Protein AF-S7HRT2-F1 (afdb_monomer_lite)

Sequence (182 aa):
MGMQVGHRIVLTHICGNRRIHAYVSCTTSGSRRLFFSTLDPGALHMSCAWQERKILRDAPAEGMDYYPLKLYKLRWAIETNYYEQKAFWSLNAYRIRRQNGIEHMVNLINLVHSSLKMLPYLDEHFAKYQNTSPQELRSHISWQIQREIFLGTLVSKAQSAKNPTDLVQALCKLVLSTSEAA

Secondary structure (DSSP, 8-state):
-PPEEEEEEE--TBTBS--EEEEEEE-TT--EEEEEE-S-GGG---TTHHHH-HHHHS--GGGGGGHHHHHHHHHHHHHHHHHHHHHHTTGGG----SHHHHHHHHHHHHHHHHHHHHHHHH-GGGGGGTTS-HHHHHHHHHHHHHHHHHHHHHHHHHHH-S-THHHHHHHHHHHHHHHH--

pLDDT: mean 82.04, std 13.17, range [42.09, 96.31]

Foldseek 3Di:
DDKDKDWDWDQDPPVHRAIKIWMWIADPVRDIDIDIDSDDLVPDDPPPVLVPDPCVVPPPPVCSSCNVVVVVVVVVVVVVLVVLLCVQVVVVVDDDDDPVVVVVVSVVSVVLLVCLQCVLVVDVVNVVCNPPRSSVVVVVVVVVVVVCVVVVVLVVCCVPDPDNPVVVVVVVVVVVVVVVVD

Structure (mmCIF, N/CA/C/O backbone):
data_AF-S7HRT2-F1
#
_entry.id   AF-S7HRT2-F1
#
loop_
_atom_site.group_PDB
_atom_site.id
_atom_site.type_symbol
_atom_site.label_atom_id
_atom_site.label_alt_id
_atom_site.label_comp_id
_atom_site.label_asym_id
_atom_site.label_entity_id
_atom_site.label_seq_id
_atom_site.pdbx_PDB_ins_code
_atom_site.Cartn_x
_atom_site.Cartn_y
_atom_site.Cartn_z
_atom_site.occupancy
_atom_site.B_iso_or_equiv
_atom_site.auth_seq_id
_atom_site.auth_comp_id
_atom_site.auth_asym_id
_atom_site.auth_atom_id
_atom_site.pdbx_PDB_model_num
ATOM 1 N N . MET A 1 1 ? 24.696 -4.991 -1.291 1.00 42.09 1 MET A N 1
ATOM 2 C CA . MET A 1 1 ? 24.591 -5.833 -2.505 1.00 42.09 1 MET A CA 1
ATOM 3 C C . MET A 1 1 ? 23.364 -5.397 -3.291 1.00 42.09 1 MET A C 1
ATOM 5 O O . MET A 1 1 ? 22.254 -5.579 -2.810 1.00 42.09 1 MET A O 1
ATOM 9 N N . GLY A 1 2 ? 23.563 -4.709 -4.415 1.00 57.81 2 GLY A N 1
ATOM 10 C CA . GLY A 1 2 ? 22.477 -4.133 -5.214 1.00 57.81 2 GLY A CA 1
ATOM 11 C C . GLY A 1 2 ? 21.883 -5.122 -6.219 1.00 57.81 2 GLY A C 1
ATOM 12 O O . GLY A 1 2 ? 22.544 -6.071 -6.632 1.00 57.81 2 GLY A O 1
ATOM 13 N N . MET A 1 3 ? 20.634 -4.879 -6.615 1.00 67.88 3 MET A N 1
ATOM 14 C CA . MET A 1 3 ? 19.981 -5.536 -7.752 1.00 67.88 3 MET A CA 1
ATOM 15 C C . MET A 1 3 ? 20.784 -5.273 -9.034 1.00 67.88 3 MET A C 1
ATOM 17 O O . MET A 1 3 ? 21.090 -4.119 -9.330 1.00 67.88 3 MET A O 1
ATOM 21 N N . GLN A 1 4 ? 21.100 -6.321 -9.796 1.00 81.50 4 GLN A N 1
ATOM 22 C CA . GLN A 1 4 ? 21.765 -6.180 -11.095 1.00 81.50 4 GLN A CA 1
ATOM 23 C C . GLN A 1 4 ? 20.717 -5.977 -12.185 1.00 81.50 4 GLN A C 1
ATOM 25 O O . GLN A 1 4 ? 19.692 -6.662 -12.192 1.00 81.50 4 GLN A O 1
ATOM 30 N N . VAL A 1 5 ? 20.969 -5.047 -13.104 1.00 84.94 5 VAL A N 1
ATOM 31 C CA . VAL A 1 5 ? 20.077 -4.768 -14.232 1.00 84.94 5 VAL A CA 1
ATOM 32 C C . VAL A 1 5 ? 20.898 -4.685 -15.512 1.00 84.94 5 VAL A C 1
ATOM 34 O O . VAL A 1 5 ? 21.959 -4.072 -15.521 1.00 84.94 5 VAL A O 1
ATOM 37 N N . GLY A 1 6 ? 20.403 -5.309 -16.578 1.00 88.44 6 GLY A N 1
ATOM 38 C CA . GLY A 1 6 ? 20.934 -5.191 -17.931 1.00 88.44 6 GLY A CA 1
ATOM 39 C C . GLY A 1 6 ? 19.870 -4.664 -18.886 1.00 88.44 6 GLY A C 1
ATOM 40 O O . GLY A 1 6 ? 18.676 -4.901 -18.688 1.00 88.44 6 GLY A O 1
ATOM 41 N N . HIS A 1 7 ? 20.305 -3.963 -19.926 1.00 90.25 7 HIS A N 1
ATOM 42 C CA . HIS A 1 7 ? 19.448 -3.389 -20.958 1.00 90.25 7 HIS A CA 1
ATOM 43 C C . HIS A 1 7 ? 19.981 -3.752 -22.345 1.00 90.25 7 HIS A C 1
ATOM 45 O O . HIS A 1 7 ? 21.189 -3.742 -22.575 1.00 90.25 7 HIS A O 1
ATOM 51 N N . ARG A 1 8 ? 19.084 -4.112 -23.267 1.00 91.38 8 ARG A N 1
ATOM 52 C CA . ARG A 1 8 ? 19.416 -4.353 -24.674 1.00 91.38 8 ARG A CA 1
ATOM 53 C C . ARG A 1 8 ? 18.241 -3.999 -25.574 1.00 91.38 8 ARG A C 1
ATOM 55 O O . ARG A 1 8 ? 17.090 -4.266 -25.240 1.00 91.38 8 ARG A O 1
ATOM 62 N N . ILE A 1 9 ? 18.533 -3.445 -26.745 1.00 91.88 9 ILE A N 1
ATOM 63 C CA . ILE A 1 9 ? 17.531 -3.269 -27.799 1.00 91.88 9 ILE A CA 1
ATOM 64 C C . ILE A 1 9 ? 17.359 -4.602 -28.529 1.00 91.88 9 ILE A C 1
ATOM 66 O O . ILE A 1 9 ? 18.340 -5.218 -28.948 1.00 91.88 9 ILE A O 1
ATOM 70 N N . VAL A 1 10 ? 16.114 -5.051 -28.662 1.00 91.25 10 VAL A N 1
ATOM 71 C CA . VAL A 1 10 ? 15.760 -6.334 -29.273 1.00 91.25 10 VAL A CA 1
ATOM 72 C C . VAL A 1 10 ? 14.687 -6.152 -30.342 1.00 91.25 10 VAL A C 1
ATOM 74 O O . VAL A 1 10 ? 13.855 -5.245 -30.276 1.00 91.25 10 VAL A O 1
ATOM 77 N N . LEU A 1 11 ? 14.706 -7.047 -31.326 1.00 88.12 11 LEU A N 1
ATOM 78 C CA . LEU A 1 11 ? 13.649 -7.197 -32.318 1.00 88.12 11 LEU A CA 1
ATOM 79 C C . LEU A 1 11 ? 12.808 -8.406 -31.916 1.00 88.12 11 LEU A C 1
ATOM 81 O O . LEU A 1 11 ? 13.340 -9.502 -31.754 1.00 88.12 11 LEU A O 1
ATOM 85 N N . THR A 1 12 ? 11.509 -8.206 -31.709 1.00 84.38 12 THR A N 1
ATOM 86 C CA . THR A 1 12 ? 10.577 -9.297 -31.396 1.00 84.38 12 THR A CA 1
ATOM 87 C C . THR A 1 12 ? 9.245 -9.040 -32.085 1.00 84.38 12 THR A C 1
ATOM 89 O O . THR A 1 12 ? 8.878 -7.888 -32.295 1.00 84.38 12 THR A O 1
ATOM 92 N N . HIS A 1 13 ? 8.483 -10.097 -32.363 1.00 85.62 13 HIS A N 1
ATOM 93 C CA . HIS A 1 13 ? 7.139 -9.970 -32.932 1.00 85.62 13 HIS A CA 1
ATOM 94 C C . HIS A 1 13 ? 6.055 -9.610 -31.895 1.00 85.62 13 HIS A C 1
ATOM 96 O O . HIS A 1 13 ? 4.920 -9.341 -32.277 1.00 85.62 13 HIS A O 1
ATOM 102 N N . ILE A 1 14 ? 6.387 -9.558 -30.596 1.00 85.31 14 ILE A N 1
ATOM 103 C CA . ILE A 1 14 ? 5.424 -9.373 -29.489 1.00 85.31 14 ILE A CA 1
ATOM 104 C C . ILE A 1 14 ? 4.676 -8.037 -29.598 1.00 85.31 14 ILE A C 1
ATOM 106 O O . ILE A 1 14 ? 3.495 -7.956 -29.272 1.00 85.31 14 ILE A O 1
ATOM 110 N N . CYS A 1 15 ? 5.347 -6.988 -30.076 1.00 84.44 15 CYS A N 1
ATOM 111 C CA . CYS A 1 15 ? 4.758 -5.659 -30.262 1.00 84.44 15 CYS A CA 1
ATOM 112 C C . CYS A 1 15 ? 4.739 -5.236 -31.740 1.00 84.44 15 CYS A C 1
ATOM 114 O O . CYS A 1 15 ? 4.822 -4.043 -32.047 1.00 84.44 15 CYS A O 1
ATOM 116 N N . GLY A 1 16 ? 4.659 -6.207 -32.656 1.00 85.69 16 GLY A N 1
ATOM 117 C CA . GLY A 1 16 ? 4.793 -5.976 -34.095 1.00 85.69 16 GLY A CA 1
ATOM 118 C C . GLY A 1 16 ? 6.193 -5.484 -34.480 1.00 85.69 16 GLY A C 1
ATOM 119 O O . GLY A 1 16 ? 7.167 -5.763 -33.789 1.00 85.69 16 GLY A O 1
ATOM 120 N N . ASN A 1 17 ? 6.300 -4.706 -35.560 1.00 85.75 17 ASN A N 1
ATOM 121 C CA . ASN A 1 17 ? 7.584 -4.214 -36.091 1.00 85.75 17 ASN A CA 1
ATOM 122 C C . ASN A 1 17 ? 8.153 -3.000 -35.327 1.00 85.75 17 ASN A C 1
ATOM 124 O O . ASN A 1 17 ? 8.759 -2.106 -35.916 1.00 85.75 17 ASN A O 1
ATOM 128 N N . ARG A 1 18 ? 7.928 -2.926 -34.012 1.00 85.75 18 ARG A N 1
ATOM 129 C CA . ARG A 1 18 ? 8.410 -1.825 -33.170 1.00 85.75 18 ARG A CA 1
ATOM 130 C C . ARG A 1 18 ? 9.773 -2.163 -32.576 1.00 85.75 18 ARG A C 1
ATOM 132 O O . ARG A 1 18 ? 10.053 -3.312 -32.244 1.00 85.75 18 ARG A O 1
ATOM 139 N N . ARG A 1 19 ? 10.607 -1.141 -32.384 1.00 88.75 19 ARG A N 1
ATOM 140 C CA . ARG A 1 19 ? 11.834 -1.260 -31.587 1.00 88.75 19 ARG A CA 1
ATOM 141 C C . ARG A 1 19 ? 11.454 -1.506 -30.126 1.00 88.75 19 ARG A C 1
ATOM 143 O O . ARG A 1 19 ? 10.603 -0.797 -29.592 1.00 88.75 19 ARG A O 1
ATOM 150 N N . ILE A 1 20 ? 12.080 -2.495 -29.488 1.00 92.88 20 ILE A N 1
ATOM 151 C CA . ILE A 1 20 ? 11.799 -2.848 -28.094 1.00 92.88 20 ILE A CA 1
ATOM 152 C C . ILE A 1 20 ? 13.074 -2.709 -27.266 1.00 92.88 20 ILE A C 1
ATOM 154 O O . ILE A 1 20 ? 14.112 -3.284 -27.587 1.00 92.88 20 ILE A O 1
ATOM 158 N N . HIS A 1 21 ? 12.975 -1.969 -26.168 1.00 92.06 21 HIS A N 1
ATOM 159 C CA . HIS A 1 21 ? 13.978 -1.900 -25.116 1.00 92.06 21 HIS A CA 1
ATOM 160 C C . HIS A 1 21 ? 13.676 -3.012 -24.107 1.00 92.06 21 HIS A C 1
ATOM 162 O O . HIS A 1 21 ? 12.638 -2.988 -23.441 1.00 92.06 21 HIS A O 1
ATOM 168 N N . ALA A 1 22 ? 14.556 -4.006 -24.022 1.00 92.75 22 ALA A N 1
ATOM 169 C CA . ALA A 1 22 ? 14.445 -5.123 -23.097 1.00 92.75 22 ALA A CA 1
ATOM 170 C C . ALA A 1 22 ? 15.350 -4.920 -21.888 1.00 92.75 22 ALA A C 1
ATOM 172 O O . ALA A 1 22 ? 16.536 -4.625 -22.025 1.00 92.75 22 ALA A O 1
ATOM 173 N N . TYR A 1 23 ? 14.784 -5.127 -20.706 1.00 91.62 23 TYR A N 1
ATOM 174 C CA . TYR A 1 23 ? 15.457 -4.961 -19.431 1.00 91.62 23 TYR A CA 1
ATOM 175 C C . TYR A 1 23 ? 15.390 -6.253 -18.638 1.00 91.62 23 TYR A C 1
ATOM 177 O O . TYR A 1 23 ? 14.306 -6.794 -18.421 1.00 91.62 23 TYR A O 1
ATOM 185 N N . VAL A 1 24 ? 16.538 -6.723 -18.168 1.00 90.94 24 VAL A N 1
ATOM 186 C CA . VAL A 1 24 ? 16.640 -7.904 -17.312 1.00 90.94 24 VAL A CA 1
ATOM 187 C C . VAL A 1 24 ? 17.093 -7.455 -15.938 1.00 90.94 24 VAL A C 1
ATOM 189 O O . VAL A 1 24 ? 18.150 -6.850 -15.818 1.00 90.94 24 VAL A O 1
ATOM 192 N N . SER A 1 25 ? 16.322 -7.761 -14.900 1.00 88.19 25 SER A N 1
ATOM 193 C CA . SER A 1 25 ? 16.729 -7.539 -13.509 1.00 88.19 25 SER A CA 1
ATOM 194 C C . SER A 1 25 ? 16.974 -8.867 -12.808 1.00 88.19 25 SER A C 1
ATOM 196 O O . SER A 1 25 ? 16.157 -9.775 -12.958 1.00 88.19 25 SER A O 1
ATOM 198 N N . CYS A 1 26 ? 18.029 -8.958 -12.003 1.00 87.44 26 CYS A N 1
ATOM 199 C CA . CYS A 1 26 ? 18.316 -10.090 -11.128 1.00 87.44 26 CYS A CA 1
ATOM 200 C C . CYS A 1 26 ? 18.297 -9.630 -9.665 1.00 87.44 26 CYS A C 1
ATOM 202 O O . CYS A 1 26 ? 19.021 -8.701 -9.286 1.00 87.44 26 CYS A O 1
ATOM 204 N N . THR A 1 27 ? 17.452 -10.255 -8.846 1.00 85.44 27 THR A N 1
ATOM 205 C CA . THR A 1 27 ? 17.415 -10.012 -7.401 1.00 85.44 27 THR A CA 1
ATOM 206 C C . THR A 1 27 ? 18.573 -10.719 -6.702 1.00 85.44 27 THR A C 1
ATOM 208 O O . THR A 1 27 ? 19.174 -11.651 -7.232 1.00 85.44 27 THR A O 1
ATOM 211 N N . THR A 1 28 ? 18.850 -10.325 -5.460 1.00 82.50 28 THR A N 1
ATOM 212 C CA . THR A 1 28 ? 19.821 -11.012 -4.593 1.00 82.50 28 THR A CA 1
ATOM 213 C C . THR A 1 28 ? 19.450 -12.473 -4.327 1.00 82.50 28 THR A C 1
ATOM 215 O O . THR A 1 28 ? 20.332 -13.296 -4.128 1.00 82.50 28 THR A O 1
ATOM 218 N N . SER A 1 29 ? 18.158 -12.811 -4.388 1.00 86.38 29 SER A N 1
ATOM 219 C CA . SER A 1 29 ? 17.649 -14.186 -4.311 1.00 86.38 29 SER A CA 1
ATOM 220 C C . SER A 1 29 ? 17.773 -14.984 -5.618 1.00 86.38 29 SER A C 1
ATOM 222 O O . SER A 1 29 ? 17.310 -16.118 -5.682 1.00 86.38 29 SER A O 1
ATOM 224 N N . GLY A 1 30 ? 18.345 -14.404 -6.679 1.00 87.12 30 GLY A N 1
ATOM 225 C CA . GLY A 1 30 ? 18.512 -15.050 -7.985 1.00 87.12 30 GLY A CA 1
ATOM 226 C C . GLY A 1 30 ? 17.270 -15.024 -8.884 1.00 87.12 30 GLY A C 1
ATOM 227 O O . GLY A 1 30 ? 17.311 -15.556 -9.994 1.00 87.12 30 GLY A O 1
ATOM 228 N N . SER A 1 31 ? 16.172 -14.390 -8.453 1.00 89.38 31 SER A N 1
ATOM 229 C CA . SER A 1 31 ? 14.978 -14.219 -9.286 1.00 89.38 31 SER A CA 1
ATOM 230 C C . SER A 1 31 ? 15.274 -13.250 -10.427 1.00 89.38 31 SER A C 1
ATOM 232 O O . SER A 1 31 ? 15.731 -12.126 -10.205 1.00 89.38 31 SER A O 1
ATOM 234 N N . ARG A 1 32 ? 14.992 -13.683 -11.658 1.00 90.56 32 ARG A N 1
ATOM 235 C CA . ARG A 1 32 ? 15.180 -12.879 -12.867 1.00 90.56 32 ARG A CA 1
ATOM 236 C C . ARG A 1 32 ? 13.831 -12.412 -13.396 1.00 90.56 32 ARG A C 1
ATOM 238 O O . ARG A 1 32 ? 12.892 -13.198 -13.474 1.00 90.56 32 ARG A O 1
ATOM 245 N N . ARG A 1 33 ? 13.734 -11.139 -13.773 1.00 89.56 33 ARG A N 1
ATOM 246 C CA . ARG A 1 33 ? 12.540 -10.560 -14.406 1.00 89.56 33 ARG A CA 1
ATOM 247 C C . ARG A 1 33 ? 12.926 -9.890 -15.712 1.00 89.56 33 ARG A C 1
ATOM 249 O O . ARG A 1 33 ? 13.979 -9.260 -15.782 1.00 89.56 33 ARG A O 1
ATOM 256 N N . LEU A 1 34 ? 12.060 -10.028 -16.710 1.00 91.06 34 LEU A N 1
ATOM 257 C CA . LEU A 1 34 ? 12.190 -9.403 -18.019 1.00 91.06 34 LEU A CA 1
ATOM 258 C C . LEU A 1 34 ? 11.103 -8.338 -18.170 1.00 91.06 34 LEU A C 1
ATOM 260 O O . LEU A 1 34 ? 9.935 -8.598 -17.889 1.00 91.06 34 LEU A O 1
ATOM 264 N N . PHE A 1 35 ? 11.493 -7.148 -18.606 1.00 90.44 35 PHE A N 1
ATOM 265 C CA . PHE A 1 35 ? 10.594 -6.033 -18.868 1.00 90.44 35 PHE A CA 1
ATOM 266 C C . PHE A 1 35 ? 10.836 -5.498 -20.279 1.00 90.44 35 PHE A C 1
ATOM 268 O O . PHE A 1 35 ? 11.984 -5.322 -20.689 1.00 90.44 35 PHE A O 1
ATOM 275 N N . PHE A 1 36 ? 9.758 -5.229 -21.014 1.00 92.19 36 PHE A N 1
ATOM 276 C CA . PHE A 1 36 ? 9.806 -4.660 -22.358 1.00 92.19 36 PHE A CA 1
ATOM 277 C C . PHE A 1 36 ? 9.200 -3.261 -22.368 1.00 92.19 36 PHE A C 1
ATOM 279 O O . PHE A 1 36 ? 8.121 -3.036 -21.824 1.00 92.19 36 PHE A O 1
ATOM 286 N N . SER A 1 37 ? 9.878 -2.336 -23.041 1.00 90.25 37 SER A N 1
ATOM 287 C CA . SER A 1 37 ? 9.373 -1.001 -23.347 1.00 90.25 37 SER A CA 1
ATOM 288 C C . SER A 1 37 ? 9.431 -0.765 -24.848 1.00 90.25 37 SER A C 1
ATOM 290 O O . SER A 1 37 ? 10.479 -0.928 -25.466 1.00 90.25 37 SER A O 1
ATOM 292 N N . THR A 1 38 ? 8.316 -0.342 -25.438 1.00 91.31 38 THR A N 1
ATOM 293 C CA . THR A 1 38 ? 8.286 0.181 -26.815 1.00 91.31 38 THR A CA 1
ATOM 294 C C . THR A 1 38 ? 8.603 1.673 -26.876 1.00 91.31 38 THR A C 1
ATOM 296 O O . THR A 1 38 ? 8.659 2.242 -27.961 1.00 91.31 38 THR A O 1
ATOM 299 N N . LEU A 1 39 ? 8.713 2.326 -25.718 1.00 88.06 39 LEU A N 1
ATOM 300 C CA . LEU A 1 39 ? 9.029 3.742 -25.608 1.00 88.06 39 LEU A CA 1
ATOM 301 C C . LEU A 1 39 ? 10.540 3.908 -25.565 1.00 88.06 39 LEU A C 1
ATOM 303 O O . LEU A 1 39 ? 11.223 3.181 -24.834 1.00 88.06 39 LEU A O 1
ATOM 307 N N . ASP A 1 40 ? 11.019 4.881 -26.330 1.00 85.31 40 ASP A N 1
ATOM 308 C CA . ASP A 1 40 ? 12.407 5.311 -26.292 1.00 85.31 40 ASP A CA 1
ATOM 309 C C . ASP A 1 40 ? 12.699 5.991 -24.941 1.00 85.31 40 ASP A C 1
ATOM 311 O O . ASP A 1 40 ? 11.978 6.925 -24.575 1.00 85.31 40 ASP A O 1
ATOM 315 N N . PRO A 1 41 ? 13.718 5.552 -24.177 1.00 84.06 41 PRO A N 1
ATOM 316 C CA . PRO A 1 41 ? 14.043 6.134 -22.879 1.00 84.06 41 PRO A CA 1
ATOM 317 C C . PRO A 1 41 ? 14.313 7.639 -22.937 1.00 84.06 41 PRO A C 1
ATOM 319 O O . PRO A 1 41 ? 13.912 8.355 -22.023 1.00 84.06 41 PRO A O 1
ATOM 322 N N . GLY A 1 42 ? 14.927 8.125 -24.022 1.00 79.19 42 GLY A N 1
ATOM 323 C CA . GLY A 1 42 ? 15.205 9.549 -24.226 1.00 79.19 42 GLY A CA 1
ATOM 324 C C . GLY A 1 42 ? 13.950 10.401 -24.434 1.00 79.19 42 GLY A C 1
ATOM 325 O O . GLY A 1 42 ? 13.939 11.575 -24.073 1.00 79.19 42 GLY A O 1
ATOM 326 N N . ALA A 1 43 ? 12.870 9.808 -24.948 1.00 82.19 43 ALA A N 1
ATOM 327 C CA . ALA A 1 43 ? 11.583 10.479 -25.126 1.00 82.19 43 ALA A CA 1
ATOM 328 C C . ALA A 1 43 ? 10.746 10.548 -23.833 1.00 82.19 43 ALA A C 1
ATOM 330 O O . ALA A 1 43 ? 9.721 11.233 -23.789 1.00 82.19 43 ALA A O 1
ATOM 331 N N . LEU A 1 44 ? 11.143 9.834 -22.775 1.00 79.25 44 LEU A N 1
ATOM 332 C CA . LEU A 1 44 ? 10.414 9.813 -21.510 1.00 79.25 44 LEU A CA 1
ATOM 333 C C . LEU A 1 44 ? 10.808 11.007 -20.645 1.00 79.25 44 LEU A C 1
ATOM 335 O O . LEU A 1 44 ? 11.885 11.041 -20.051 1.00 79.25 44 LEU A O 1
ATOM 339 N N . HIS A 1 45 ? 9.891 11.963 -20.512 1.00 68.00 45 HIS A N 1
ATOM 340 C CA . HIS A 1 45 ? 10.063 13.107 -19.627 1.00 68.00 45 HIS A CA 1
ATOM 341 C C . HIS A 1 45 ? 9.254 12.933 -18.333 1.00 68.00 45 HIS A C 1
ATOM 343 O O . HIS A 1 45 ? 8.044 12.724 -18.352 1.00 68.00 45 HIS A O 1
ATOM 349 N N . MET A 1 46 ? 9.927 13.024 -17.188 1.00 62.72 46 MET A N 1
ATOM 350 C CA . MET A 1 46 ? 9.333 12.902 -15.851 1.00 62.72 46 MET A CA 1
ATOM 351 C C . MET A 1 46 ? 9.048 14.292 -15.267 1.00 62.72 46 MET A C 1
ATOM 353 O O . MET A 1 46 ? 9.647 14.681 -14.267 1.00 62.72 46 MET A O 1
ATOM 357 N N . SER A 1 47 ? 8.162 15.065 -15.900 1.00 55.00 47 SER A N 1
ATOM 358 C CA . SER A 1 47 ? 7.952 16.488 -15.570 1.00 55.00 47 SER A CA 1
ATOM 359 C C . SER A 1 47 ? 7.559 16.751 -14.108 1.00 55.00 47 SER A C 1
ATOM 361 O O . SER A 1 47 ? 8.045 17.712 -13.521 1.00 55.00 47 SER A O 1
ATOM 363 N N . CYS A 1 48 ? 6.742 15.893 -13.486 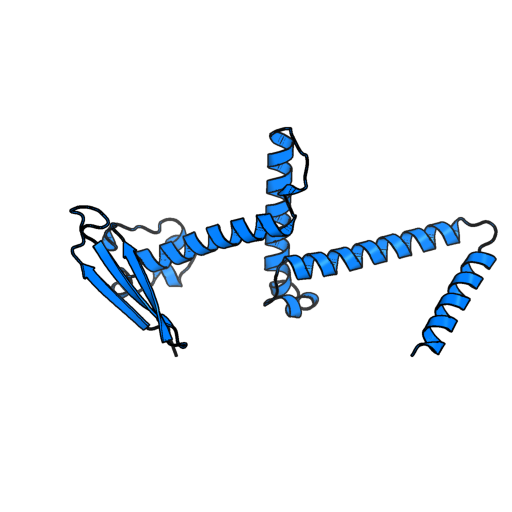1.00 47.28 48 CYS A N 1
ATOM 364 C CA . CYS A 1 48 ? 6.319 16.063 -12.088 1.00 47.28 48 CYS A CA 1
ATOM 365 C C . CYS A 1 48 ? 7.337 15.522 -11.061 1.00 47.28 48 CYS A C 1
ATOM 367 O O . CYS A 1 48 ? 7.592 16.158 -10.044 1.00 47.28 48 CYS A O 1
ATOM 369 N N . ALA A 1 49 ? 7.995 14.389 -11.333 1.00 50.91 49 ALA A N 1
ATOM 370 C CA . ALA A 1 49 ? 8.924 13.759 -10.384 1.00 50.91 49 ALA A CA 1
ATOM 371 C C . ALA A 1 49 ? 10.337 14.383 -10.378 1.00 50.91 49 ALA A C 1
ATOM 373 O O . ALA A 1 49 ? 11.049 14.289 -9.375 1.00 50.91 49 ALA A O 1
ATOM 374 N N . TRP A 1 50 ? 10.746 15.030 -11.478 1.00 50.59 50 TRP A N 1
ATOM 375 C CA . TRP A 1 50 ? 11.999 15.794 -11.557 1.00 50.59 50 TRP A CA 1
ATOM 376 C C . TRP A 1 50 ? 11.966 17.072 -10.712 1.00 50.59 50 TRP A C 1
ATOM 378 O O . TRP A 1 50 ? 13.004 17.500 -10.201 1.00 50.59 50 TRP A O 1
ATOM 388 N N . GLN A 1 51 ? 10.790 17.684 -10.536 1.00 46.75 51 GLN A N 1
ATOM 389 C CA . GLN A 1 51 ? 10.670 18.920 -9.766 1.00 46.75 51 GLN A CA 1
ATOM 390 C C . GLN A 1 51 ? 10.772 18.678 -8.250 1.00 46.75 51 GLN A C 1
ATOM 392 O O . GLN A 1 51 ? 11.426 19.452 -7.555 1.00 46.75 51 GLN A O 1
ATOM 397 N N . GLU A 1 52 ? 10.238 17.566 -7.746 1.00 49.94 52 GLU A N 1
ATOM 398 C CA . GLU A 1 52 ? 10.075 17.357 -6.300 1.00 49.94 52 GLU A CA 1
ATOM 399 C C . GLU A 1 52 ? 11.209 16.569 -5.616 1.00 49.94 52 GLU A C 1
ATOM 401 O O . GLU A 1 52 ? 11.362 16.653 -4.398 1.00 49.94 52 GLU A O 1
ATOM 406 N N . ARG A 1 53 ? 12.042 15.807 -6.349 1.00 52.84 53 ARG A N 1
ATOM 407 C CA . ARG A 1 53 ? 13.125 14.996 -5.746 1.00 52.84 53 ARG A CA 1
ATOM 408 C C . ARG A 1 53 ? 14.488 15.203 -6.408 1.00 52.84 53 ARG A C 1
ATOM 410 O O . ARG A 1 53 ? 14.730 14.732 -7.517 1.00 52.84 53 ARG A O 1
ATOM 417 N N . LYS A 1 54 ? 15.430 15.781 -5.648 1.00 51.09 54 LYS A N 1
ATOM 418 C CA . LYS A 1 54 ? 16.839 16.025 -6.029 1.00 51.09 54 LYS A CA 1
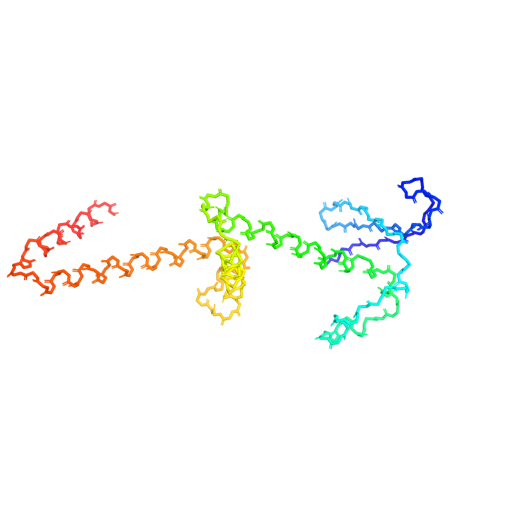ATOM 419 C C . LYS A 1 54 ? 17.544 14.791 -6.626 1.00 51.09 54 LYS A C 1
ATOM 421 O O . LYS A 1 54 ? 18.223 14.891 -7.634 1.00 51.09 54 LYS A O 1
ATOM 426 N N . ILE A 1 55 ? 17.278 13.601 -6.082 1.00 53.03 55 ILE A N 1
ATOM 427 C CA . ILE A 1 55 ? 17.874 12.321 -6.523 1.00 53.03 55 ILE A CA 1
ATOM 428 C C . ILE A 1 55 ? 17.429 11.903 -7.941 1.00 53.03 55 ILE A C 1
ATOM 430 O O . ILE A 1 55 ? 18.146 11.181 -8.629 1.00 53.03 55 ILE A O 1
ATOM 434 N N . LEU A 1 56 ? 16.232 12.310 -8.380 1.00 52.53 56 LEU A N 1
ATOM 435 C CA . LEU A 1 56 ? 15.718 11.991 -9.719 1.00 52.53 56 LEU A CA 1
ATOM 436 C C . LEU A 1 56 ? 16.148 13.025 -10.762 1.00 52.53 56 LEU A C 1
ATOM 438 O O . LEU A 1 56 ? 16.347 12.651 -11.914 1.00 52.53 56 LEU A O 1
ATOM 442 N N . ARG A 1 57 ? 16.315 14.280 -10.331 1.00 53.28 57 ARG A N 1
ATOM 443 C CA . ARG A 1 57 ? 16.803 15.404 -11.136 1.00 53.28 57 ARG A CA 1
ATOM 444 C C . ARG A 1 57 ? 18.294 15.295 -11.452 1.00 53.28 57 ARG A C 1
ATOM 446 O O . ARG A 1 57 ? 18.694 15.489 -12.590 1.00 53.28 57 ARG A O 1
ATOM 453 N N . ASP A 1 58 ? 19.093 14.925 -10.457 1.00 53.41 58 ASP A N 1
ATOM 454 C CA . ASP A 1 58 ? 20.555 14.853 -10.572 1.00 53.41 58 ASP A CA 1
ATOM 455 C C . ASP A 1 58 ? 21.028 13.439 -10.962 1.00 53.41 58 ASP A C 1
ATOM 457 O O . ASP A 1 58 ? 22.194 13.083 -10.781 1.00 53.41 58 ASP A O 1
ATOM 461 N N . ALA A 1 59 ? 20.120 12.589 -11.461 1.00 53.25 59 ALA A N 1
ATOM 462 C CA . ALA A 1 59 ? 20.488 11.260 -11.922 1.00 53.25 59 ALA A CA 1
ATOM 463 C C . ALA A 1 59 ? 21.415 11.399 -13.146 1.00 53.25 59 ALA A C 1
ATOM 465 O O . ALA A 1 59 ? 21.013 12.037 -14.122 1.00 53.25 59 ALA A O 1
ATOM 466 N N . PRO A 1 60 ? 22.627 10.813 -13.126 1.00 54.50 60 PRO A N 1
ATOM 467 C CA . PRO A 1 60 ? 23.571 10.931 -14.233 1.00 54.50 60 PRO A CA 1
ATOM 468 C C . PRO A 1 60 ? 22.936 10.445 -15.540 1.00 54.50 60 PRO A C 1
ATOM 470 O O . PRO A 1 60 ? 22.091 9.545 -15.525 1.00 54.50 60 PRO A O 1
ATOM 473 N N . ALA A 1 61 ? 23.361 11.020 -16.669 1.00 57.34 61 ALA A N 1
ATOM 474 C CA . ALA A 1 61 ? 22.860 10.672 -18.003 1.00 57.34 61 ALA A CA 1
ATOM 475 C C . ALA A 1 61 ? 22.937 9.156 -18.293 1.00 57.34 61 ALA A C 1
ATOM 477 O O . ALA A 1 61 ? 22.064 8.610 -18.963 1.00 57.34 61 ALA A O 1
ATOM 478 N N . GLU A 1 62 ? 23.901 8.454 -17.686 1.00 58.06 62 GLU A N 1
ATOM 479 C CA . GLU A 1 62 ? 24.044 6.987 -17.710 1.00 58.06 62 GLU A CA 1
ATOM 480 C C . GLU A 1 62 ? 22.820 6.219 -17.158 1.00 58.06 62 GLU A C 1
ATOM 482 O O . GLU A 1 62 ? 22.636 5.036 -17.431 1.00 58.06 62 GLU A O 1
ATOM 487 N N . GLY A 1 63 ? 21.949 6.870 -16.382 1.00 67.69 63 GLY A N 1
ATOM 488 C CA . GLY A 1 63 ? 20.736 6.287 -15.807 1.00 67.69 63 GLY A CA 1
ATOM 489 C C . GLY A 1 63 ? 19.467 6.479 -16.644 1.00 67.69 63 GLY A C 1
ATOM 490 O O . GLY A 1 63 ? 18.413 5.977 -16.230 1.00 67.69 63 GLY A O 1
ATOM 491 N N . MET A 1 64 ? 19.545 7.210 -17.765 1.00 72.38 64 MET A N 1
ATOM 492 C CA . MET A 1 64 ? 18.404 7.538 -18.636 1.00 72.38 64 MET A CA 1
ATOM 493 C C . MET A 1 64 ? 17.815 6.294 -19.291 1.00 72.38 64 MET A C 1
ATOM 495 O O . MET A 1 64 ? 16.597 6.131 -19.312 1.00 72.38 64 MET A O 1
ATOM 499 N N . ASP A 1 65 ? 18.665 5.357 -19.715 1.00 78.31 65 ASP A N 1
ATOM 500 C CA . ASP A 1 65 ? 18.228 4.104 -20.335 1.00 78.31 65 ASP A CA 1
ATOM 501 C C . ASP A 1 65 ? 17.284 3.307 -19.431 1.00 78.31 65 ASP A C 1
ATOM 503 O O . ASP A 1 65 ? 16.390 2.625 -19.921 1.00 78.31 65 ASP A O 1
ATOM 507 N N . TYR A 1 66 ? 17.395 3.448 -18.107 1.00 79.88 66 TYR A N 1
ATOM 508 C CA . TYR A 1 66 ? 16.568 2.747 -17.120 1.00 79.88 66 TYR A CA 1
ATOM 509 C C . TYR A 1 66 ? 15.300 3.511 -16.701 1.00 79.88 66 TYR A C 1
ATOM 511 O O . TYR A 1 66 ? 14.594 3.087 -15.779 1.00 79.88 66 TYR A O 1
ATOM 519 N N . TYR A 1 67 ? 14.971 4.626 -17.356 1.00 80.88 67 TYR A N 1
ATOM 520 C CA . TYR A 1 67 ? 13.766 5.414 -17.070 1.00 80.88 67 TYR A CA 1
ATOM 521 C C . TYR A 1 67 ? 12.465 4.618 -17.170 1.00 80.88 67 TYR A C 1
ATOM 523 O O . TYR A 1 67 ? 11.662 4.710 -16.233 1.00 80.88 67 TYR A O 1
ATOM 531 N N . PRO A 1 68 ? 12.262 3.776 -18.204 1.00 85.81 68 PRO A N 1
ATOM 532 C CA . PRO A 1 68 ? 11.087 2.916 -18.273 1.00 85.81 68 PRO A CA 1
ATOM 533 C C . PRO A 1 68 ? 10.886 2.059 -17.017 1.00 85.81 68 PRO A C 1
ATOM 535 O O . PRO A 1 68 ? 9.764 1.944 -16.527 1.00 85.81 68 PRO A O 1
ATOM 538 N N . LEU A 1 69 ? 11.961 1.515 -16.431 1.00 82.62 69 LEU A N 1
ATOM 539 C CA . LEU A 1 69 ? 11.875 0.716 -15.203 1.00 82.62 69 LEU A CA 1
ATOM 540 C C . LEU A 1 69 ? 11.492 1.556 -13.981 1.00 82.62 69 LEU A C 1
ATOM 542 O O . LEU A 1 69 ? 10.696 1.111 -13.152 1.00 82.62 69 LEU A O 1
ATOM 546 N N . LYS A 1 70 ? 12.041 2.770 -13.853 1.00 79.06 70 LYS A N 1
ATOM 547 C CA . LYS A 1 70 ? 11.696 3.687 -12.753 1.00 79.06 70 LYS A CA 1
ATOM 548 C C . LYS A 1 70 ? 10.222 4.099 -12.825 1.00 79.06 70 LYS A C 1
ATOM 550 O O . LYS A 1 70 ? 9.519 4.018 -11.819 1.00 79.06 70 LYS A O 1
ATOM 555 N N . LEU A 1 71 ? 9.745 4.469 -14.016 1.00 80.38 71 LEU A N 1
ATOM 556 C CA . LEU A 1 71 ? 8.335 4.761 -14.301 1.00 80.38 71 LEU A CA 1
ATOM 557 C C . LEU A 1 71 ? 7.441 3.567 -13.984 1.00 80.38 71 LEU A C 1
ATOM 559 O O . LEU A 1 71 ? 6.439 3.705 -13.283 1.00 80.38 71 LEU A O 1
ATOM 563 N N . TYR A 1 72 ? 7.832 2.380 -14.447 1.00 84.00 72 TYR A N 1
ATOM 564 C CA . TYR A 1 72 ? 7.093 1.158 -14.172 1.00 84.00 72 TYR A CA 1
ATOM 565 C C . TYR A 1 72 ? 6.992 0.883 -12.671 1.00 84.00 72 TYR A C 1
ATOM 567 O O . TYR A 1 72 ? 5.921 0.519 -12.197 1.00 84.00 72 TYR A O 1
ATOM 575 N N . LYS A 1 73 ? 8.066 1.108 -11.902 1.00 81.19 73 LYS A N 1
ATOM 576 C CA . LYS A 1 73 ? 8.047 0.957 -10.442 1.00 81.19 73 LYS A CA 1
ATOM 577 C C . LYS A 1 73 ? 7.044 1.905 -9.777 1.00 81.19 73 LYS A C 1
ATOM 579 O O . LYS A 1 73 ? 6.335 1.474 -8.872 1.00 81.19 73 LYS A O 1
ATOM 584 N N . LEU A 1 74 ? 6.954 3.161 -10.222 1.00 82.25 74 LEU A N 1
ATOM 585 C CA . LEU A 1 74 ? 5.951 4.111 -9.720 1.00 82.25 74 LEU A CA 1
ATOM 586 C C . LEU A 1 74 ? 4.529 3.669 -10.083 1.00 82.25 74 LEU A C 1
ATOM 588 O O . LEU A 1 74 ? 3.670 3.581 -9.211 1.00 82.25 74 LEU A O 1
ATOM 592 N N . ARG A 1 75 ? 4.296 3.313 -11.350 1.00 87.00 75 ARG A N 1
ATOM 593 C CA . ARG A 1 75 ? 3.008 2.790 -11.829 1.00 87.00 75 ARG A CA 1
ATOM 594 C C . ARG A 1 75 ? 2.578 1.545 -11.046 1.00 87.00 75 ARG A C 1
ATOM 596 O O . ARG A 1 75 ? 1.428 1.442 -10.634 1.00 87.00 75 ARG A O 1
ATOM 603 N N . TRP A 1 76 ? 3.510 0.624 -10.806 1.00 86.75 76 TRP A N 1
ATOM 604 C CA . TRP A 1 76 ? 3.277 -0.586 -10.021 1.00 86.75 76 TRP A CA 1
ATOM 605 C C . TRP A 1 76 ? 2.926 -0.266 -8.567 1.00 86.75 76 TRP A C 1
ATOM 607 O O . TRP A 1 76 ? 2.055 -0.912 -7.990 1.00 86.75 76 TRP A O 1
ATOM 617 N N . ALA A 1 77 ? 3.564 0.746 -7.972 1.00 84.38 77 ALA A N 1
ATOM 618 C CA . ALA A 1 77 ? 3.231 1.189 -6.622 1.00 84.38 77 ALA A CA 1
ATOM 619 C C . ALA A 1 77 ? 1.797 1.741 -6.536 1.00 84.38 77 ALA A C 1
ATOM 621 O O . ALA A 1 77 ? 1.100 1.438 -5.571 1.00 84.38 77 ALA A O 1
ATOM 622 N N . ILE A 1 78 ? 1.337 2.483 -7.551 1.00 84.62 78 ILE A N 1
ATOM 623 C CA . ILE A 1 78 ? -0.057 2.954 -7.650 1.00 84.62 78 ILE A CA 1
ATOM 624 C C . ILE A 1 78 ? -1.020 1.765 -7.749 1.00 84.62 78 ILE A C 1
ATOM 626 O O . ILE A 1 78 ? -2.000 1.698 -7.013 1.00 84.62 78 ILE A O 1
ATOM 630 N N . GLU A 1 79 ? -0.722 0.806 -8.624 1.00 87.94 79 GLU A N 1
ATOM 631 C CA . GLU A 1 79 ? -1.543 -0.393 -8.813 1.00 87.94 79 GLU A CA 1
ATOM 632 C C . GLU A 1 79 ? -1.633 -1.236 -7.531 1.00 87.94 79 GLU A C 1
ATOM 634 O O . GLU A 1 79 ? -2.724 -1.607 -7.101 1.00 87.94 79 GLU A O 1
ATOM 639 N N . THR A 1 80 ? -0.497 -1.474 -6.873 1.00 86.38 80 THR A N 1
ATOM 640 C CA . THR A 1 80 ? -0.443 -2.198 -5.594 1.00 86.38 80 THR A CA 1
ATOM 641 C C . THR A 1 80 ? -1.268 -1.471 -4.530 1.00 86.38 80 THR A C 1
ATOM 643 O O . THR A 1 80 ? -2.078 -2.099 -3.853 1.00 86.38 80 THR A O 1
ATOM 646 N N . ASN A 1 81 ? -1.134 -0.143 -4.430 1.00 85.56 81 ASN A N 1
ATOM 647 C CA . ASN A 1 81 ? -1.897 0.672 -3.482 1.00 85.56 81 ASN A CA 1
ATOM 648 C C . ASN A 1 81 ? -3.412 0.566 -3.727 1.00 85.56 81 ASN A C 1
ATOM 650 O O . ASN A 1 81 ? -4.177 0.390 -2.784 1.00 85.56 81 ASN A O 1
ATOM 654 N N . TYR A 1 82 ? -3.843 0.588 -4.990 1.00 84.31 82 TYR A N 1
ATOM 655 C CA . TYR A 1 82 ? -5.248 0.414 -5.358 1.00 84.31 82 TYR A CA 1
ATOM 656 C C . TYR A 1 82 ? -5.812 -0.947 -4.914 1.00 84.31 82 TYR A C 1
ATOM 658 O O . TYR A 1 82 ? -6.926 -1.022 -4.389 1.00 84.31 82 TYR A O 1
ATOM 666 N N . TYR A 1 83 ? -5.050 -2.033 -5.076 1.00 84.62 83 TYR A N 1
ATOM 667 C CA . TYR A 1 83 ? -5.476 -3.353 -4.599 1.00 84.62 83 TYR A CA 1
ATOM 668 C C . TYR A 1 83 ? -5.504 -3.448 -3.071 1.00 84.62 83 TYR A C 1
ATOM 670 O O . TYR A 1 83 ? -6.455 -3.997 -2.509 1.00 84.62 83 TYR A O 1
ATOM 678 N N . GLU A 1 84 ? -4.513 -2.876 -2.389 1.00 85.12 84 GLU A N 1
ATOM 679 C CA . GLU A 1 84 ? -4.485 -2.814 -0.926 1.00 85.12 84 GLU A CA 1
ATOM 680 C C . GLU A 1 84 ? -5.705 -2.068 -0.374 1.00 85.12 84 GLU A C 1
ATOM 682 O O . GLU A 1 84 ? -6.360 -2.570 0.539 1.00 85.12 84 GLU A O 1
ATOM 687 N N . GLN A 1 85 ? -6.073 -0.927 -0.965 1.00 84.12 85 GLN A N 1
ATOM 688 C CA . GLN A 1 85 ? -7.263 -0.157 -0.585 1.00 84.12 85 GLN A CA 1
ATOM 689 C C . GLN A 1 85 ? -8.564 -0.949 -0.769 1.00 84.12 85 GLN A C 1
ATOM 691 O O . GLN A 1 85 ? -9.451 -0.893 0.086 1.00 84.12 85 GLN A O 1
ATOM 696 N N . LYS A 1 86 ? -8.688 -1.731 -1.851 1.00 81.12 86 LYS A N 1
ATOM 697 C CA . LYS A 1 86 ? -9.855 -2.608 -2.053 1.00 81.12 86 LYS A CA 1
ATOM 698 C C . LYS A 1 86 ? -10.011 -3.626 -0.927 1.00 81.12 86 LYS A C 1
ATOM 700 O O . LYS A 1 86 ? -11.127 -3.845 -0.451 1.00 81.12 86 LYS A O 1
ATOM 705 N N . ALA A 1 87 ? -8.903 -4.227 -0.496 1.00 80.81 87 ALA A N 1
ATOM 706 C CA . ALA A 1 87 ? -8.888 -5.173 0.616 1.00 80.81 87 ALA A CA 1
ATOM 707 C C . ALA A 1 87 ? -9.078 -4.477 1.975 1.00 80.81 87 ALA A C 1
ATOM 709 O O . ALA A 1 87 ? -9.710 -5.032 2.870 1.00 80.81 87 ALA A O 1
ATOM 710 N N . PHE A 1 88 ? -8.575 -3.249 2.119 1.00 79.00 88 PHE A N 1
ATOM 711 C CA . PHE A 1 88 ? -8.527 -2.497 3.372 1.00 79.00 88 PHE A CA 1
ATOM 712 C C . PHE A 1 88 ? -9.884 -2.321 4.056 1.00 79.00 88 PHE A C 1
ATOM 714 O O . PHE A 1 88 ? -9.975 -2.470 5.274 1.00 79.00 88 PHE A O 1
ATOM 721 N N . TRP A 1 89 ? -10.938 -2.046 3.285 1.00 73.12 89 TRP A N 1
ATOM 722 C CA . TRP A 1 89 ? -12.283 -1.831 3.829 1.00 73.12 89 TRP A CA 1
ATOM 723 C C . TRP A 1 89 ? -13.330 -2.825 3.328 1.00 73.12 89 TRP A C 1
ATOM 725 O O . TRP A 1 89 ? -14.526 -2.597 3.509 1.00 73.12 89 TRP A O 1
ATOM 735 N N . SER A 1 90 ? -12.903 -3.932 2.701 1.00 67.31 90 SER A N 1
ATOM 736 C CA . SER A 1 90 ? -13.811 -4.942 2.134 1.00 67.31 90 SER A CA 1
ATOM 737 C C . SER A 1 90 ? -14.938 -4.296 1.316 1.00 67.31 90 SER A C 1
ATOM 739 O O . SER A 1 90 ? -16.118 -4.575 1.522 1.00 67.31 90 SER A O 1
ATOM 741 N N . LEU A 1 91 ? -14.567 -3.394 0.398 1.00 61.44 91 LEU A N 1
ATOM 742 C CA . LEU A 1 91 ? -15.495 -2.554 -0.374 1.00 61.44 91 LEU A CA 1
ATOM 743 C C . LEU A 1 91 ? -16.615 -3.344 -1.070 1.00 61.44 91 LEU A C 1
ATOM 745 O O . LEU A 1 91 ? -17.721 -2.834 -1.227 1.00 61.44 91 LEU A O 1
ATOM 749 N N . ASN A 1 92 ? -16.358 -4.610 -1.411 1.00 58.56 92 ASN A N 1
ATOM 750 C CA . ASN A 1 92 ? -17.340 -5.528 -1.9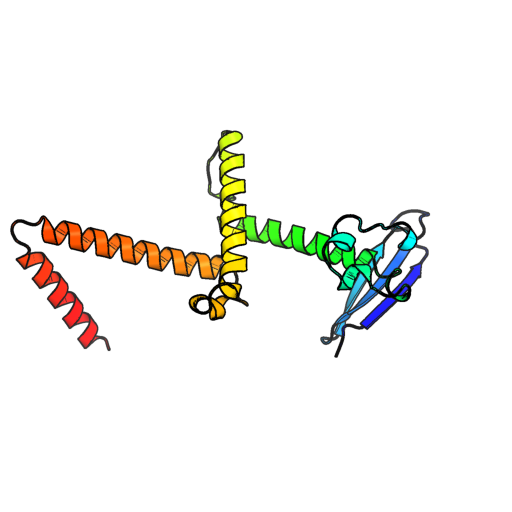94 1.00 58.56 92 ASN A CA 1
ATOM 751 C C . ASN A 1 92 ? -18.562 -5.807 -1.096 1.00 58.56 92 ASN A C 1
ATOM 753 O O . ASN A 1 92 ? -19.593 -6.238 -1.604 1.00 58.56 92 ASN A O 1
ATOM 757 N N . ALA A 1 93 ? -18.472 -5.582 0.217 1.00 65.12 93 ALA A N 1
ATOM 758 C CA . ALA A 1 93 ? -19.584 -5.783 1.146 1.00 65.12 93 ALA A CA 1
ATOM 759 C C . ALA A 1 93 ? -20.502 -4.550 1.269 1.00 65.12 93 ALA A C 1
ATOM 761 O O . ALA A 1 93 ? -21.627 -4.662 1.763 1.00 65.12 93 ALA A O 1
ATOM 762 N N . TYR A 1 94 ? -20.054 -3.371 0.824 1.00 66.06 94 TYR A N 1
ATOM 763 C CA . TYR A 1 94 ? -20.778 -2.117 1.023 1.00 66.06 94 TYR A CA 1
ATOM 764 C C . TYR A 1 94 ? -21.823 -1.867 -0.073 1.00 66.06 94 TYR A C 1
ATOM 766 O O . TYR A 1 94 ? -21.519 -1.783 -1.258 1.00 66.06 94 TYR A O 1
ATOM 774 N N . ARG A 1 95 ? -23.086 -1.689 0.334 1.00 72.12 95 ARG A N 1
ATOM 775 C CA . ARG A 1 95 ? -24.243 -1.502 -0.563 1.00 72.12 95 ARG A CA 1
ATOM 776 C C . ARG A 1 95 ? -24.581 -0.023 -0.810 1.00 72.12 95 ARG A C 1
ATOM 778 O O . ARG A 1 95 ? -25.746 0.362 -0.721 1.00 72.12 95 ARG A O 1
ATOM 785 N N . ILE A 1 96 ? -23.597 0.826 -1.106 1.00 79.56 96 ILE A N 1
ATOM 786 C CA . ILE A 1 96 ? -23.869 2.222 -1.497 1.00 79.56 96 ILE A CA 1
ATOM 787 C C . ILE A 1 96 ? -24.193 2.267 -2.995 1.00 79.56 96 ILE A C 1
ATOM 789 O O . ILE A 1 96 ? -23.383 1.851 -3.813 1.00 79.56 96 ILE A O 1
ATOM 793 N N . ARG A 1 97 ? -25.388 2.756 -3.360 1.00 83.44 97 ARG A N 1
ATOM 794 C CA . ARG A 1 97 ? -25.881 2.760 -4.757 1.00 83.44 97 ARG A CA 1
ATOM 795 C C . ARG A 1 97 ? -25.911 4.138 -5.424 1.00 83.44 97 ARG A C 1
ATOM 797 O O . ARG A 1 97 ? -26.122 4.220 -6.627 1.00 83.44 97 ARG A O 1
ATOM 804 N N . ARG A 1 98 ? -25.743 5.221 -4.658 1.00 90.38 98 ARG A N 1
ATOM 805 C CA . ARG A 1 98 ? -25.692 6.589 -5.202 1.00 90.38 98 ARG A CA 1
ATOM 806 C C . ARG A 1 98 ? -24.253 6.947 -5.549 1.00 90.38 98 ARG A C 1
ATOM 808 O O . ARG A 1 98 ? -23.385 6.762 -4.700 1.00 90.38 98 ARG A O 1
ATOM 815 N N . GLN A 1 99 ? -24.032 7.523 -6.731 1.00 91.00 99 GLN A N 1
ATOM 816 C CA . GLN A 1 99 ? -22.706 7.931 -7.210 1.00 91.00 99 GLN A CA 1
ATOM 817 C C . GLN A 1 99 ? -21.951 8.783 -6.179 1.00 91.00 99 GLN A C 1
ATOM 819 O O . GLN A 1 99 ? -20.882 8.377 -5.738 1.00 91.00 99 GLN A O 1
ATOM 824 N N . ASN A 1 100 ? -22.553 9.872 -5.687 1.00 93.94 100 ASN A N 1
ATOM 825 C CA . ASN A 1 100 ? -21.917 10.734 -4.679 1.00 93.94 100 ASN A CA 1
ATOM 826 C C . ASN A 1 100 ? -21.540 9.971 -3.399 1.00 93.94 100 ASN A C 1
ATOM 828 O O . ASN A 1 100 ? -20.534 10.261 -2.764 1.00 93.94 100 ASN A O 1
ATOM 832 N N . GLY A 1 101 ? -22.344 8.981 -2.997 1.00 89.75 101 GLY A N 1
ATOM 833 C CA . GLY A 1 101 ? -22.032 8.153 -1.833 1.00 89.75 101 GLY A CA 1
ATOM 834 C C . GLY A 1 101 ? -20.832 7.236 -2.079 1.00 89.75 101 GLY A C 1
ATOM 835 O O . GLY A 1 101 ? -20.014 7.049 -1.182 1.00 89.75 101 GLY A O 1
ATOM 836 N N . ILE A 1 102 ? -20.718 6.681 -3.290 1.00 86.38 102 ILE A N 1
ATOM 837 C CA . ILE A 1 102 ? -19.569 5.868 -3.703 1.00 86.38 102 ILE A CA 1
ATOM 838 C C . ILE A 1 102 ? -18.307 6.735 -3.721 1.00 86.38 102 ILE A C 1
ATOM 840 O O . ILE A 1 102 ? -17.302 6.347 -3.133 1.00 86.38 102 ILE A O 1
ATOM 844 N N . GLU A 1 103 ? -18.373 7.923 -4.324 1.00 90.31 103 GLU A N 1
ATOM 845 C CA . GLU A 1 103 ? -17.252 8.868 -4.391 1.00 90.31 103 GLU A CA 1
ATOM 846 C C . GLU A 1 103 ? -16.766 9.279 -2.995 1.00 90.31 103 GLU A C 1
ATOM 848 O O . GLU A 1 103 ? -15.580 9.151 -2.692 1.00 90.31 103 GLU A O 1
ATOM 853 N N . HIS A 1 104 ? -17.674 9.687 -2.102 1.00 90.94 104 HIS A N 1
ATOM 854 C CA . HIS A 1 104 ? -17.311 10.028 -0.725 1.00 90.94 104 HIS A CA 1
ATOM 855 C C . HIS A 1 104 ? -16.678 8.853 0.025 1.00 90.94 104 HIS A C 1
ATOM 857 O O . HIS A 1 104 ? -15.694 9.041 0.739 1.00 90.94 104 HIS A O 1
ATOM 863 N N . MET A 1 105 ? -17.209 7.639 -0.141 1.00 87.31 105 MET A N 1
ATOM 864 C CA . MET A 1 105 ? -16.664 6.453 0.519 1.00 87.31 105 MET A CA 1
ATOM 865 C C . MET A 1 105 ? -15.256 6.122 0.016 1.00 87.31 105 MET A C 1
ATOM 867 O O . MET A 1 105 ? -14.370 5.856 0.826 1.00 87.31 105 MET A O 1
ATOM 871 N N . VAL A 1 106 ? -15.029 6.172 -1.298 1.00 86.62 106 VAL A N 1
ATOM 872 C CA . VAL A 1 106 ? -13.698 5.958 -1.885 1.00 86.62 106 VAL A CA 1
ATOM 873 C C . VAL A 1 106 ? -12.712 7.016 -1.384 1.00 86.62 106 VAL A C 1
ATOM 875 O O . VAL A 1 106 ? -11.610 6.667 -0.965 1.00 86.62 106 VAL A O 1
ATOM 878 N N . ASN A 1 107 ? -13.115 8.287 -1.333 1.00 90.69 107 ASN A N 1
ATOM 879 C CA . ASN A 1 107 ? -12.271 9.369 -0.820 1.00 90.69 107 ASN A CA 1
ATOM 880 C C . ASN A 1 107 ? -11.914 9.184 0.660 1.00 90.69 107 ASN A C 1
ATOM 882 O O . ASN A 1 107 ? -10.752 9.343 1.036 1.00 90.69 107 ASN A O 1
ATOM 886 N N . LEU A 1 108 ? -12.884 8.798 1.492 1.00 90.75 108 LEU A N 1
ATOM 887 C CA . LEU A 1 108 ? -12.644 8.508 2.905 1.00 90.75 108 LEU A CA 1
ATOM 888 C C . LEU A 1 108 ? -11.665 7.343 3.077 1.00 90.75 108 LEU A C 1
ATOM 890 O O . LEU A 1 108 ? -10.729 7.436 3.867 1.00 90.75 108 LEU A O 1
ATOM 894 N N . ILE A 1 109 ? -11.847 6.262 2.317 1.00 88.56 109 ILE A N 1
ATOM 895 C CA . ILE A 1 109 ? -10.950 5.102 2.354 1.00 88.56 109 ILE A CA 1
ATOM 896 C C . ILE A 1 109 ? -9.536 5.497 1.942 1.00 88.56 109 ILE A C 1
ATOM 898 O O . ILE A 1 109 ? -8.588 5.105 2.617 1.00 88.56 109 ILE A O 1
ATOM 902 N N . ASN A 1 110 ? -9.387 6.304 0.891 1.00 89.75 110 ASN A N 1
ATOM 903 C CA . ASN A 1 110 ? -8.087 6.799 0.445 1.00 89.75 110 ASN A CA 1
ATOM 904 C C . ASN A 1 110 ? -7.387 7.611 1.534 1.00 89.75 110 ASN A C 1
ATOM 906 O O . ASN A 1 110 ? -6.197 7.400 1.786 1.00 89.75 110 ASN A O 1
ATOM 910 N N . LEU A 1 111 ? -8.123 8.511 2.190 1.00 92.19 111 LEU A N 1
ATOM 911 C CA . LEU A 1 111 ? -7.604 9.334 3.275 1.00 92.19 111 LEU A CA 1
ATOM 912 C C . LEU A 1 111 ? -7.153 8.455 4.441 1.00 92.19 111 LEU A C 1
ATOM 914 O O . LEU A 1 111 ? -5.987 8.504 4.817 1.00 92.19 111 LEU A O 1
ATOM 918 N N . VAL A 1 112 ? -8.030 7.586 4.948 1.00 91.19 112 VAL A N 1
ATOM 919 C CA . VAL A 1 112 ? -7.724 6.716 6.092 1.00 91.19 112 VAL A CA 1
ATOM 920 C C . VAL A 1 112 ? -6.571 5.765 5.771 1.00 91.19 112 VAL A C 1
ATOM 922 O O . VAL A 1 112 ? -5.642 5.642 6.563 1.00 91.19 112 VAL A O 1
ATOM 925 N N . HIS A 1 113 ? -6.583 5.117 4.606 1.00 91.88 113 HIS A N 1
ATOM 926 C CA . HIS A 1 113 ? -5.509 4.216 4.194 1.00 91.88 113 HIS A CA 1
ATOM 927 C C . HIS A 1 113 ? -4.157 4.941 4.117 1.00 91.88 113 HIS A C 1
ATOM 929 O O . HIS A 1 113 ? -3.150 4.425 4.603 1.00 91.88 113 HIS A O 1
ATOM 935 N N . SER A 1 114 ? -4.131 6.153 3.553 1.00 91.56 114 SER A N 1
ATOM 936 C CA . SER A 1 114 ? -2.911 6.964 3.470 1.00 91.56 114 SER A CA 1
ATOM 937 C C . SER A 1 114 ? -2.433 7.402 4.853 1.00 91.56 114 SER A C 1
ATOM 939 O O . SER A 1 114 ? -1.255 7.241 5.165 1.00 91.56 114 SER A O 1
ATOM 941 N N . SER A 1 115 ? -3.343 7.865 5.715 1.00 93.44 115 SER A N 1
ATOM 942 C CA . SER A 1 115 ? -3.034 8.219 7.101 1.00 93.44 115 SER A CA 1
ATOM 943 C C . SER A 1 115 ? -2.430 7.041 7.859 1.00 93.44 115 SER A C 1
ATOM 945 O O . SER A 1 115 ? -1.398 7.204 8.498 1.00 93.44 115 SER A O 1
ATOM 947 N N . LEU A 1 116 ? -3.000 5.839 7.738 1.00 92.94 116 LEU A N 1
ATOM 948 C CA . LEU A 1 116 ? -2.473 4.648 8.409 1.00 92.94 116 LEU A CA 1
ATOM 949 C C . LEU A 1 116 ? -1.146 4.158 7.829 1.00 92.94 116 LEU A C 1
ATOM 951 O O . LEU A 1 116 ? -0.351 3.586 8.565 1.00 92.94 116 LEU A O 1
ATOM 955 N N . LYS A 1 117 ? -0.866 4.394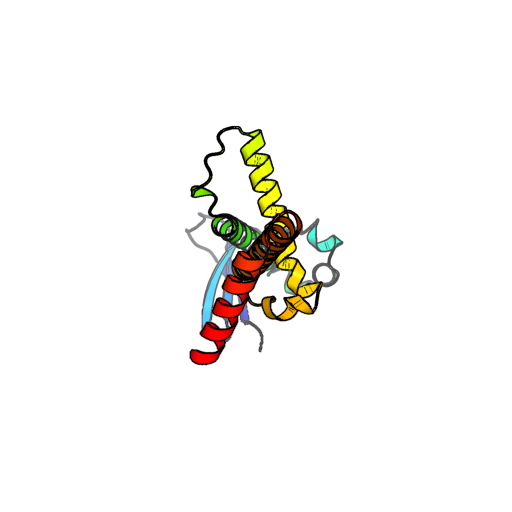 6.543 1.00 92.25 117 LYS A N 1
ATOM 956 C CA . LYS A 1 117 ? 0.472 4.138 5.991 1.00 92.25 117 LYS A CA 1
ATOM 957 C C . LYS A 1 117 ? 1.521 5.103 6.527 1.00 92.25 117 LYS A C 1
ATOM 959 O O . LYS A 1 117 ? 2.671 4.711 6.682 1.00 92.25 117 LYS A O 1
ATOM 964 N N . MET A 1 118 ? 1.149 6.357 6.770 1.00 94.38 118 MET A N 1
ATOM 965 C CA . MET A 1 118 ? 2.080 7.380 7.245 1.00 94.38 118 MET A CA 1
ATOM 966 C C . MET A 1 118 ? 2.279 7.337 8.759 1.00 94.38 118 MET A C 1
ATOM 968 O O . MET A 1 118 ? 3.387 7.579 9.223 1.00 94.38 118 MET A O 1
ATOM 972 N N . LEU A 1 119 ? 1.237 7.004 9.520 1.00 95.19 119 LEU A N 1
ATOM 973 C CA . LEU A 1 119 ? 1.225 7.075 10.981 1.00 95.19 119 LEU A CA 1
ATOM 974 C C . LEU A 1 119 ? 2.422 6.370 11.660 1.00 95.19 119 LEU A C 1
ATOM 976 O O . LEU A 1 119 ? 3.048 7.012 12.500 1.00 95.19 119 LEU A O 1
ATOM 980 N N . PRO A 1 120 ? 2.842 5.148 11.263 1.00 96.31 120 PRO A N 1
ATOM 981 C CA . PRO A 1 120 ? 4.019 4.480 11.837 1.00 96.31 120 PRO A CA 1
ATOM 982 C C . PRO A 1 120 ? 5.347 5.228 11.668 1.00 96.31 120 PRO A C 1
ATOM 984 O O . PRO A 1 120 ? 6.322 4.916 12.347 1.00 96.31 120 PRO A O 1
ATOM 987 N N . TYR A 1 121 ? 5.413 6.169 10.727 1.00 95.00 121 TYR A N 1
ATOM 988 C CA . TYR A 1 121 ? 6.593 6.993 10.467 1.00 95.00 121 TYR A CA 1
ATOM 989 C C . TYR A 1 121 ? 6.510 8.374 11.121 1.00 95.00 121 TYR A C 1
ATOM 991 O O . TYR A 1 121 ? 7.524 9.059 11.208 1.00 95.00 121 TYR A O 1
ATOM 999 N N . LEU A 1 122 ? 5.314 8.798 11.530 1.00 95.88 122 LEU A N 1
ATOM 1000 C CA . LEU A 1 122 ? 5.072 10.107 12.135 1.00 95.88 122 LEU A CA 1
ATOM 1001 C C . LEU A 1 122 ? 5.060 10.052 13.665 1.00 95.88 122 LEU A C 1
ATOM 1003 O O . LEU A 1 122 ? 5.304 11.072 14.300 1.00 95.88 122 LEU A O 1
ATOM 1007 N N . ASP A 1 123 ? 4.775 8.887 14.244 1.00 94.62 123 ASP A N 1
ATOM 1008 C CA . ASP A 1 123 ? 4.629 8.703 15.685 1.00 94.62 123 ASP A CA 1
ATOM 1009 C C . ASP A 1 123 ? 5.303 7.397 16.134 1.00 94.62 123 ASP A C 1
ATOM 1011 O O . ASP A 1 123 ? 4.989 6.303 15.649 1.00 94.62 123 ASP A O 1
ATOM 1015 N N . GLU A 1 124 ? 6.236 7.520 17.081 1.00 94.81 124 GLU A N 1
ATOM 1016 C CA . GLU A 1 124 ? 7.010 6.405 17.629 1.00 94.81 124 GLU A CA 1
ATOM 1017 C C . GLU A 1 124 ? 6.133 5.330 18.279 1.00 94.81 124 GLU A C 1
ATOM 1019 O O . GLU A 1 124 ? 6.474 4.146 18.217 1.00 94.81 124 GLU A O 1
ATOM 1024 N N . HIS A 1 125 ? 4.964 5.691 18.824 1.00 93.50 125 HIS A N 1
ATOM 1025 C CA . HIS A 1 125 ? 4.028 4.727 19.406 1.00 93.50 125 HIS A CA 1
ATOM 1026 C C . HIS A 1 125 ? 3.583 3.666 18.386 1.00 93.50 125 HIS A C 1
ATOM 1028 O O . HIS A 1 125 ? 3.324 2.506 18.730 1.00 93.50 125 HIS A O 1
ATOM 1034 N N . PHE A 1 126 ? 3.534 4.049 17.109 1.00 94.88 126 PHE A N 1
ATOM 1035 C CA . PHE A 1 126 ? 3.133 3.185 16.007 1.00 94.88 126 PHE A CA 1
ATOM 1036 C C . PHE A 1 126 ? 4.315 2.638 15.198 1.00 94.88 126 PHE A C 1
ATOM 1038 O O . PHE A 1 126 ? 4.082 1.887 14.251 1.00 94.88 126 PHE A O 1
ATOM 1045 N N . ALA A 1 127 ? 5.570 2.917 15.573 1.00 94.94 127 ALA A N 1
ATOM 1046 C CA . ALA A 1 127 ? 6.757 2.502 14.816 1.00 94.94 127 ALA A CA 1
ATOM 1047 C C . ALA A 1 127 ? 6.837 0.983 14.572 1.00 94.94 127 ALA A C 1
ATOM 1049 O O . ALA A 1 127 ? 7.290 0.536 13.517 1.00 94.94 127 ALA A O 1
ATOM 1050 N N . LYS A 1 128 ? 6.304 0.170 15.495 1.00 95.12 128 LYS A N 1
ATOM 1051 C CA . LYS A 1 128 ? 6.209 -1.293 15.335 1.00 95.12 128 LYS A CA 1
ATOM 1052 C C . LYS A 1 128 ? 5.394 -1.743 14.109 1.00 95.12 128 LYS A C 1
ATOM 1054 O O . LYS A 1 128 ? 5.542 -2.879 13.675 1.00 95.12 128 LYS A O 1
ATOM 1059 N N . TYR A 1 129 ? 4.567 -0.863 13.539 1.00 94.44 129 TYR A N 1
ATOM 1060 C CA . TYR A 1 129 ? 3.724 -1.135 12.372 1.00 94.44 129 TYR A CA 1
ATOM 1061 C C . TYR A 1 129 ? 4.333 -0.669 11.034 1.00 94.44 129 TYR A C 1
ATOM 1063 O O . TYR A 1 129 ? 3.678 -0.753 10.001 1.00 94.44 129 TYR A O 1
ATOM 1071 N N . GLN A 1 130 ? 5.582 -0.187 10.998 1.00 92.88 130 GLN A N 1
ATOM 1072 C CA . GLN A 1 130 ? 6.206 0.304 9.753 1.00 92.88 130 GLN A CA 1
ATOM 1073 C C . GLN A 1 130 ? 6.342 -0.769 8.660 1.00 92.88 130 GLN A C 1
ATOM 1075 O O . GLN A 1 130 ? 6.295 -0.453 7.474 1.00 92.88 130 GLN A O 1
ATOM 1080 N N . ASN A 1 131 ? 6.513 -2.033 9.054 1.00 89.56 131 ASN A N 1
ATOM 1081 C CA . ASN A 1 131 ? 6.663 -3.164 8.133 1.00 89.56 131 ASN A CA 1
ATOM 1082 C C . ASN A 1 131 ? 5.409 -4.048 8.068 1.00 89.56 131 ASN A C 1
ATOM 1084 O O . ASN A 1 131 ? 5.468 -5.155 7.533 1.00 89.56 131 ASN A O 1
ATOM 1088 N N . THR A 1 132 ? 4.290 -3.590 8.632 1.00 89.75 132 THR A N 1
ATOM 1089 C CA . THR A 1 132 ? 3.039 -4.348 8.657 1.00 89.75 132 THR A CA 1
ATOM 1090 C C . THR A 1 132 ? 2.025 -3.787 7.665 1.00 89.75 132 THR A C 1
ATOM 1092 O O . THR A 1 132 ? 2.193 -2.715 7.080 1.00 89.75 132 THR A O 1
ATOM 1095 N N . SER A 1 133 ? 0.954 -4.546 7.435 1.00 88.06 133 SER A N 1
ATOM 1096 C CA . SER A 1 133 ? -0.131 -4.091 6.568 1.00 88.06 133 SER A CA 1
ATOM 1097 C C . SER A 1 133 ? -0.937 -2.965 7.244 1.00 88.06 133 SER A C 1
ATOM 1099 O O . SER A 1 133 ? -1.203 -3.043 8.449 1.00 88.06 133 SER A O 1
ATOM 1101 N N . PRO A 1 134 ? -1.416 -1.947 6.502 1.00 89.31 134 PRO A N 1
ATOM 1102 C CA . PRO A 1 134 ? -2.307 -0.918 7.054 1.00 89.31 134 PRO A CA 1
ATOM 1103 C C . PRO A 1 134 ? -3.579 -1.491 7.697 1.00 89.31 134 PRO A C 1
ATOM 1105 O O . PRO A 1 134 ? -4.153 -0.889 8.603 1.00 89.31 134 PRO A O 1
ATOM 1108 N N . GLN A 1 135 ? -4.022 -2.668 7.246 1.00 88.44 135 GLN A N 1
ATOM 1109 C CA . GLN A 1 135 ? -5.152 -3.414 7.793 1.00 88.44 135 GLN A CA 1
ATOM 1110 C C . GLN A 1 135 ? -4.916 -3.837 9.244 1.00 88.44 135 GLN A C 1
ATOM 1112 O O . GLN A 1 135 ? -5.853 -3.821 10.040 1.00 88.44 135 GLN A O 1
ATOM 1117 N N . GLU A 1 136 ? -3.687 -4.201 9.596 1.00 91.06 136 GLU A N 1
ATOM 1118 C CA . GLU A 1 136 ? -3.329 -4.622 10.949 1.00 91.06 136 GLU A CA 1
ATOM 1119 C C . GLU A 1 136 ? -3.374 -3.443 11.922 1.00 91.06 136 GLU A C 1
ATOM 1121 O O . GLU A 1 136 ? -4.032 -3.513 12.962 1.00 91.06 136 GLU A O 1
ATOM 1126 N N . LEU A 1 137 ? -2.772 -2.317 11.529 1.00 92.62 137 LEU A N 1
ATOM 1127 C CA . LEU A 1 137 ? -2.844 -1.078 12.297 1.00 92.62 137 LEU A CA 1
ATOM 1128 C C . LEU A 1 137 ? -4.292 -0.588 12.438 1.00 92.62 137 LEU A C 1
ATOM 1130 O O . LEU A 1 137 ? -4.715 -0.208 13.530 1.00 92.62 137 LEU A O 1
ATOM 1134 N N . ARG A 1 138 ? -5.088 -0.666 11.363 1.00 91.50 138 ARG A N 1
ATOM 1135 C CA . ARG A 1 138 ? -6.525 -0.363 11.411 1.00 91.50 138 ARG A CA 1
ATOM 1136 C C . ARG A 1 138 ? -7.241 -1.217 12.450 1.00 91.50 138 ARG A C 1
ATOM 1138 O O . ARG A 1 138 ? -8.030 -0.682 13.224 1.00 91.50 138 ARG A O 1
ATOM 1145 N N . SER A 1 139 ? -7.000 -2.526 12.456 1.00 90.75 1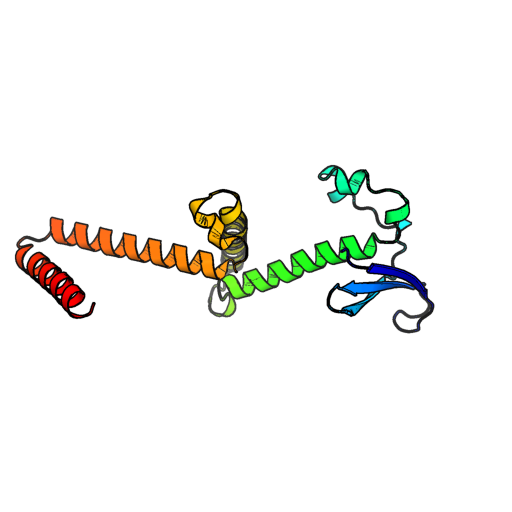39 SER A N 1
ATOM 1146 C CA . SER A 1 139 ? -7.628 -3.447 13.407 1.00 90.75 139 SER A CA 1
ATOM 1147 C C . SER A 1 139 ? -7.237 -3.112 14.844 1.00 90.75 139 SER A C 1
ATOM 1149 O O . SER A 1 139 ? -8.104 -3.074 15.713 1.00 90.75 139 SER A O 1
ATOM 1151 N N . HIS A 1 140 ? -5.965 -2.781 15.086 1.00 93.00 140 HIS A N 1
ATOM 1152 C CA . HIS A 1 140 ? -5.503 -2.352 16.402 1.00 93.00 140 HIS A CA 1
ATOM 1153 C C . HIS A 1 140 ? -6.205 -1.073 16.875 1.00 93.00 140 HIS A C 1
ATOM 1155 O O . HIS A 1 140 ? -6.762 -1.047 17.970 1.00 93.00 140 HIS A O 1
ATOM 1161 N N . ILE A 1 141 ? -6.240 -0.034 16.036 1.00 92.56 141 ILE A N 1
ATOM 1162 C CA . ILE A 1 141 ? -6.927 1.227 16.352 1.00 92.56 141 ILE A CA 1
ATOM 1163 C C . ILE A 1 141 ? -8.425 0.986 16.573 1.00 92.56 141 ILE A C 1
ATOM 1165 O O . ILE A 1 141 ? -8.999 1.509 17.523 1.00 92.56 141 ILE A O 1
ATOM 1169 N N . SER A 1 142 ? -9.053 0.152 15.740 1.00 91.75 142 SER A N 1
ATOM 1170 C CA . SER A 1 142 ? -10.474 -0.193 15.877 1.00 91.75 142 SER A CA 1
ATOM 1171 C C . SER A 1 142 ? -10.763 -0.853 17.223 1.00 91.75 142 SER A C 1
ATOM 1173 O O . SER A 1 142 ? -11.742 -0.500 17.875 1.00 91.75 142 SER A O 1
ATOM 1175 N N . TRP A 1 143 ? -9.891 -1.761 17.667 1.00 93.94 143 TRP A N 1
ATOM 1176 C CA . TRP A 1 143 ? -10.008 -2.399 18.975 1.00 93.94 143 TRP A CA 1
ATOM 1177 C C . TRP A 1 143 ? -9.872 -1.392 20.122 1.00 93.94 143 TRP A C 1
ATOM 1179 O O . TRP A 1 143 ? -10.690 -1.410 21.040 1.00 93.94 143 TRP A O 1
ATOM 1189 N N . GLN A 1 144 ? -8.898 -0.476 20.054 1.00 94.38 144 GLN A N 1
ATOM 1190 C CA . GLN A 1 144 ? -8.745 0.575 21.069 1.00 94.38 144 GLN A CA 1
ATOM 1191 C C . GLN A 1 144 ? -10.000 1.449 21.143 1.00 94.38 144 GLN A C 1
ATOM 1193 O O . GLN A 1 144 ? -10.552 1.636 22.221 1.00 94.38 144 GLN A O 1
ATOM 1198 N N . ILE A 1 145 ? -10.511 1.911 19.997 1.00 94.12 145 ILE A N 1
ATOM 1199 C CA . ILE A 1 145 ? -11.734 2.723 19.934 1.00 94.12 145 ILE A CA 1
ATOM 1200 C C . ILE A 1 145 ? -12.920 1.970 20.544 1.00 94.12 145 ILE A C 1
ATOM 1202 O O . ILE A 1 145 ? -13.646 2.527 21.363 1.00 94.12 145 ILE A O 1
ATOM 1206 N N . GLN A 1 146 ? -13.119 0.701 20.179 1.00 95.25 146 GLN A N 1
ATOM 1207 C CA . GLN A 1 146 ? -14.202 -0.117 20.729 1.00 95.25 146 GLN A CA 1
ATOM 1208 C C . GLN A 1 146 ? -14.080 -0.286 22.244 1.00 95.25 146 GLN A C 1
ATOM 1210 O O . GLN A 1 146 ? -15.084 -0.188 22.950 1.00 95.25 146 GLN A O 1
ATOM 1215 N N . ARG A 1 147 ? -12.860 -0.500 22.746 1.00 94.12 147 ARG A N 1
ATOM 1216 C CA . ARG A 1 147 ? -12.590 -0.610 24.178 1.00 94.12 147 ARG A CA 1
ATOM 1217 C C . ARG A 1 147 ? -12.925 0.687 24.911 1.00 94.12 147 ARG A C 1
ATOM 1219 O O . ARG A 1 147 ? -13.627 0.637 25.915 1.00 94.12 147 ARG A O 1
ATOM 1226 N N . GLU A 1 148 ? -12.482 1.832 24.398 1.00 95.62 148 GLU A N 1
ATOM 1227 C CA . GLU A 1 148 ? -12.764 3.138 25.006 1.00 95.62 148 GLU A CA 1
ATOM 1228 C C . GLU A 1 148 ? -14.264 3.475 24.975 1.00 95.62 148 GLU A C 1
ATOM 1230 O O . GLU A 1 148 ? -14.815 3.924 25.978 1.00 95.62 148 GLU A O 1
ATOM 1235 N N . ILE A 1 149 ? -14.968 3.184 23.872 1.00 95.38 149 ILE A N 1
ATOM 1236 C CA . ILE A 1 149 ? -16.431 3.350 23.790 1.00 95.38 149 ILE A CA 1
ATOM 1237 C C . ILE A 1 149 ? -17.132 2.474 24.830 1.00 95.38 149 ILE A C 1
ATOM 1239 O O . ILE A 1 149 ? -18.040 2.942 25.521 1.00 95.38 149 ILE A O 1
ATOM 1243 N N . PHE A 1 150 ? -16.726 1.208 24.947 1.00 93.62 150 PHE A N 1
ATOM 1244 C CA . PHE A 1 150 ? -17.296 0.281 25.919 1.00 93.62 150 PHE A CA 1
ATOM 1245 C C . PHE A 1 150 ? -17.093 0.783 27.352 1.00 93.62 150 PHE A C 1
ATOM 1247 O O . PHE A 1 150 ? -18.064 0.902 28.099 1.00 93.62 150 PHE A O 1
ATOM 1254 N N . LEU A 1 151 ? -15.856 1.133 27.719 1.00 91.94 151 LEU A N 1
ATOM 1255 C CA . LEU A 1 151 ? -15.527 1.625 29.056 1.00 91.94 151 LEU A CA 1
ATOM 1256 C C . LEU A 1 151 ? -16.238 2.946 29.362 1.00 91.94 151 LEU A C 1
ATOM 1258 O O . LEU A 1 151 ? -16.847 3.076 30.421 1.00 91.94 151 LEU A O 1
ATOM 1262 N N . GLY A 1 152 ? -16.245 3.897 28.428 1.00 92.38 152 GLY A N 1
ATOM 1263 C CA . GLY A 1 152 ? -16.962 5.162 28.588 1.00 92.38 152 GLY A CA 1
ATOM 1264 C C . GLY A 1 152 ? -18.468 4.959 28.779 1.00 92.38 152 GLY A C 1
ATOM 1265 O O . GLY A 1 152 ? -19.078 5.572 29.658 1.00 92.38 152 GLY A O 1
ATOM 1266 N N . THR A 1 153 ? -19.065 4.036 28.020 1.00 91.69 153 THR A N 1
ATOM 1267 C CA . THR A 1 153 ? -20.481 3.666 28.175 1.00 91.69 153 THR A CA 1
ATOM 1268 C C . THR A 1 153 ? -20.738 3.037 29.542 1.00 91.69 153 THR A C 1
ATOM 1270 O O . THR A 1 153 ? -21.712 3.391 30.206 1.00 91.69 153 THR A O 1
ATOM 1273 N N . LEU A 1 154 ? -19.862 2.134 29.987 1.00 87.94 154 LEU A N 1
ATOM 1274 C CA . LEU A 1 154 ? -19.962 1.485 31.290 1.00 87.94 154 LEU A CA 1
ATOM 1275 C C . LEU A 1 154 ? -19.903 2.508 32.431 1.00 87.94 154 LEU A C 1
ATOM 1277 O O . LEU A 1 154 ? -20.768 2.487 33.306 1.00 87.94 154 LEU A O 1
ATOM 1281 N N . VAL A 1 155 ? -18.935 3.430 32.399 1.00 87.81 155 VAL A N 1
ATOM 1282 C CA . VAL A 1 155 ? -18.798 4.499 33.401 1.00 87.81 155 VAL A CA 1
ATOM 1283 C C . VAL A 1 155 ? -20.040 5.386 33.419 1.00 87.81 155 VAL A C 1
ATOM 1285 O O . VAL A 1 155 ? -20.598 5.631 34.488 1.00 87.81 155 VAL A O 1
ATOM 1288 N N . SER A 1 156 ? -20.528 5.808 32.250 1.00 88.81 156 SER A N 1
ATOM 1289 C CA . SER A 1 156 ? -21.748 6.616 32.147 1.00 88.81 156 SER A CA 1
ATOM 1290 C C . SER A 1 156 ? -22.959 5.902 32.762 1.00 88.81 156 SER A C 1
ATOM 1292 O O . SER A 1 156 ? -23.714 6.494 33.538 1.00 88.81 156 SER A O 1
ATOM 1294 N N . LYS A 1 157 ? -23.121 4.601 32.486 1.00 86.62 157 LYS A N 1
ATOM 1295 C CA . LYS A 1 157 ? -24.194 3.794 33.078 1.00 86.62 157 LYS A CA 1
ATOM 1296 C C . LYS A 1 157 ? -24.050 3.669 34.590 1.00 86.62 157 LYS A C 1
ATOM 1298 O O . LYS A 1 157 ? -25.043 3.872 35.284 1.00 86.62 157 LYS A O 1
ATOM 1303 N N . ALA A 1 158 ? -22.844 3.409 35.089 1.00 84.06 158 ALA A N 1
ATOM 1304 C CA . ALA A 1 158 ? -22.568 3.308 36.519 1.00 84.06 158 ALA A CA 1
ATOM 1305 C C . ALA A 1 158 ? -22.892 4.612 37.267 1.00 84.06 158 ALA A C 1
ATOM 1307 O O . ALA A 1 158 ? -23.524 4.568 38.316 1.00 84.06 158 ALA A O 1
ATOM 1308 N N . GLN A 1 159 ? -22.534 5.769 36.700 1.00 84.19 159 GLN A N 1
ATOM 1309 C CA . GLN A 1 159 ? -22.825 7.084 37.286 1.00 84.19 159 GLN A CA 1
ATOM 1310 C C . GLN A 1 159 ? -24.326 7.396 37.343 1.00 84.19 159 GLN A C 1
ATOM 1312 O O . GLN A 1 159 ? -24.792 8.039 38.278 1.00 84.19 159 GLN A O 1
ATOM 1317 N N . SER A 1 160 ? -25.091 6.946 36.346 1.00 86.75 160 SER A N 1
ATOM 1318 C CA . SER A 1 160 ? -26.544 7.166 36.283 1.00 86.75 160 SER A CA 1
ATOM 1319 C C . SER A 1 160 ? -27.377 6.142 37.069 1.00 86.75 160 SER A C 1
ATOM 1321 O O . SER A 1 160 ? -28.595 6.295 37.190 1.00 86.75 160 SER A O 1
ATOM 1323 N N . ALA A 1 161 ? -26.756 5.071 37.573 1.00 82.88 161 ALA A N 1
ATOM 1324 C CA . ALA A 1 161 ? -27.462 3.985 38.237 1.00 82.88 161 ALA A CA 1
ATOM 1325 C C . ALA A 1 161 ? -27.892 4.392 39.653 1.00 82.88 161 ALA A C 1
ATOM 1327 O O . ALA A 1 161 ? -27.073 4.805 40.468 1.00 82.88 161 ALA A O 1
ATOM 1328 N N . LYS A 1 162 ? -29.178 4.202 39.982 1.00 77.06 162 LYS A N 1
ATOM 1329 C CA . LYS A 1 162 ? -29.696 4.445 41.343 1.00 77.06 162 LYS A CA 1
ATOM 1330 C C . LYS A 1 162 ? -29.063 3.527 42.398 1.00 77.06 162 LYS A C 1
ATOM 1332 O O . LYS A 1 162 ? -28.938 3.945 43.539 1.00 77.06 162 LYS A O 1
ATOM 1337 N N . ASN A 1 163 ? -28.670 2.310 42.012 1.00 75.44 163 ASN A N 1
ATOM 1338 C CA . ASN A 1 163 ? -27.954 1.346 42.850 1.00 75.44 163 ASN A CA 1
ATOM 1339 C C . ASN A 1 163 ? -26.792 0.735 42.046 1.00 75.44 163 ASN A C 1
ATOM 1341 O O . ASN A 1 163 ? -27.002 -0.227 41.309 1.00 75.44 163 ASN A O 1
ATOM 1345 N N . PRO A 1 164 ? -25.567 1.275 42.150 1.00 76.00 164 PRO A N 1
ATOM 1346 C CA . PRO A 1 164 ? -24.404 0.747 41.435 1.00 76.00 164 PRO A CA 1
ATOM 1347 C C . PRO A 1 164 ? -23.854 -0.556 42.043 1.00 76.00 164 PRO A C 1
ATOM 1349 O O . PRO A 1 164 ? -22.927 -1.140 41.486 1.00 76.00 164 PRO A O 1
ATOM 1352 N N . THR A 1 165 ? -24.410 -1.026 43.164 1.00 80.19 165 THR A N 1
ATOM 1353 C CA . THR A 1 165 ? -23.920 -2.177 43.937 1.00 80.19 165 THR A CA 1
ATOM 1354 C C . THR A 1 165 ? -23.806 -3.445 43.096 1.00 80.19 165 THR A C 1
ATOM 1356 O O . THR A 1 165 ? -22.767 -4.097 43.135 1.00 80.19 165 THR A O 1
ATOM 1359 N N . ASP A 1 166 ? -24.810 -3.748 42.269 1.00 80.69 166 ASP A N 1
ATOM 1360 C CA . ASP A 1 166 ? -24.806 -4.936 41.403 1.00 80.69 166 ASP A CA 1
ATOM 1361 C C . ASP A 1 166 ? -23.708 -4.860 40.333 1.00 80.69 166 ASP A C 1
ATOM 1363 O O . ASP A 1 166 ? -23.054 -5.854 40.015 1.00 80.69 166 ASP A O 1
ATOM 1367 N N . LEU A 1 167 ? -23.464 -3.657 39.804 1.00 81.62 167 LEU A N 1
ATOM 1368 C CA . LEU A 1 167 ? -22.449 -3.406 38.783 1.00 81.62 167 LEU A CA 1
ATOM 1369 C C . LEU A 1 167 ? -21.037 -3.507 39.377 1.00 81.62 167 LEU A C 1
ATOM 1371 O O . LEU A 1 167 ? -20.164 -4.136 38.781 1.00 81.62 167 LEU A O 1
ATOM 1375 N N . VAL A 1 168 ? -20.829 -2.972 40.583 1.00 81.06 168 VAL A N 1
ATOM 1376 C CA . VAL A 1 168 ? -19.582 -3.145 41.345 1.00 81.06 168 VAL A CA 1
ATOM 1377 C C . VAL A 1 168 ? -19.351 -4.621 41.665 1.00 81.06 168 VAL A C 1
ATOM 1379 O O . VAL A 1 168 ? -18.254 -5.129 41.448 1.00 81.06 168 VAL A O 1
ATOM 1382 N N . GLN A 1 169 ? -20.380 -5.342 42.111 1.00 83.88 169 GLN A N 1
ATOM 1383 C CA . GLN A 1 169 ? -20.261 -6.756 42.457 1.00 83.88 169 GLN 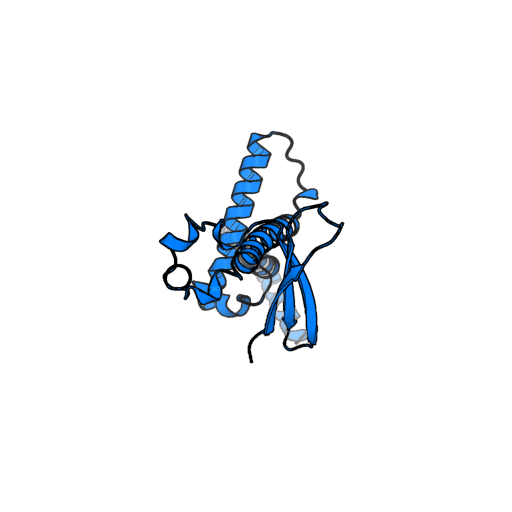A CA 1
ATOM 1384 C C . GLN A 1 169 ? -19.937 -7.622 41.229 1.00 83.88 169 GLN A C 1
ATOM 1386 O O . GLN A 1 169 ? -19.122 -8.542 41.323 1.00 83.88 169 GLN A O 1
ATOM 1391 N N . ALA A 1 170 ? -20.519 -7.306 40.068 1.00 83.75 170 ALA A N 1
ATOM 1392 C CA . ALA A 1 170 ? -20.184 -7.946 38.798 1.00 83.75 170 ALA A CA 1
ATOM 1393 C C . ALA A 1 170 ? -18.727 -7.679 38.382 1.00 83.75 170 ALA A C 1
ATOM 1395 O O . ALA A 1 170 ? -18.030 -8.615 37.994 1.00 83.75 170 ALA A O 1
ATOM 1396 N N . LEU A 1 171 ? -18.242 -6.438 38.517 1.00 83.50 171 LEU A N 1
ATOM 1397 C CA . LEU A 1 171 ? -16.845 -6.089 38.234 1.00 83.50 171 LEU A CA 1
ATOM 1398 C C . LEU A 1 171 ? -15.869 -6.796 39.182 1.00 83.50 171 LEU A C 1
ATOM 1400 O O . LEU A 1 171 ? -14.877 -7.356 38.720 1.00 83.50 171 LEU A O 1
ATOM 1404 N N . CYS A 1 172 ? -16.168 -6.842 40.484 1.00 84.56 172 CYS A N 1
ATOM 1405 C CA . CYS A 1 172 ? -15.360 -7.573 41.461 1.00 84.56 172 CYS A CA 1
ATOM 1406 C C . CYS A 1 172 ? -15.262 -9.065 41.114 1.00 84.56 172 CYS A C 1
ATOM 1408 O O . CYS A 1 172 ? -14.170 -9.626 41.150 1.00 84.56 172 CYS A O 1
ATOM 1410 N N . LYS A 1 173 ? -16.375 -9.704 40.724 1.00 86.38 173 LYS A N 1
ATOM 1411 C CA . LYS A 1 173 ? -16.371 -11.108 40.273 1.00 86.38 173 LYS A CA 1
ATOM 1412 C C . LYS A 1 173 ? -15.514 -11.313 39.023 1.00 86.38 173 LYS A C 1
ATOM 1414 O O . LYS A 1 173 ? -14.783 -12.294 38.948 1.00 86.38 173 LYS A O 1
ATOM 1419 N N . LEU A 1 174 ? -15.575 -10.382 38.071 1.00 84.56 174 LEU A N 1
ATOM 1420 C CA . LEU A 1 174 ? -14.771 -10.421 36.848 1.00 84.56 174 LEU A CA 1
ATOM 1421 C C . LEU A 1 174 ? -13.270 -10.381 37.162 1.00 84.56 174 LEU A C 1
ATOM 1423 O O . LEU A 1 174 ? -12.530 -11.234 36.680 1.00 84.56 174 LEU A O 1
ATOM 1427 N N . VAL A 1 175 ? -12.842 -9.465 38.036 1.00 84.94 175 VAL A N 1
ATOM 1428 C CA . VAL A 1 175 ? -11.437 -9.342 38.465 1.00 84.94 175 VAL A CA 1
ATOM 1429 C C . VAL A 1 175 ? -10.950 -10.602 39.190 1.00 84.94 175 VAL A C 1
ATOM 1431 O O . VAL A 1 175 ? -9.854 -11.087 38.907 1.00 84.94 175 VAL A O 1
ATOM 1434 N N . LEU A 1 176 ? -11.773 -11.169 40.079 1.00 83.81 176 LEU A N 1
ATOM 1435 C CA . LEU A 1 176 ? -11.443 -12.409 40.790 1.00 83.81 176 LEU A CA 1
ATOM 1436 C C . LEU A 1 176 ? -11.296 -13.595 39.822 1.00 83.81 176 LEU A C 1
ATOM 1438 O O . LEU A 1 176 ? -10.320 -14.331 39.908 1.00 83.81 176 LEU A O 1
ATOM 1442 N N . SER A 1 177 ? -12.187 -13.723 38.834 1.00 77.69 177 SER A N 1
ATOM 1443 C CA . SER A 1 177 ? -12.114 -14.805 37.839 1.00 77.69 177 SER A CA 1
ATOM 1444 C C . SER A 1 177 ? -10.882 -14.727 36.930 1.00 77.69 177 SER A C 1
ATOM 1446 O O . SER A 1 177 ? -10.346 -15.751 36.516 1.00 77.69 177 SER A O 1
ATOM 1448 N N . THR A 1 178 ? -10.382 -13.521 36.645 1.00 66.31 178 THR A N 1
ATOM 1449 C CA . THR A 1 178 ? -9.143 -13.342 35.873 1.00 66.31 178 THR A CA 1
ATOM 1450 C C . THR A 1 178 ? -7.878 -13.638 36.679 1.00 66.31 178 THR A C 1
ATOM 1452 O O . THR A 1 178 ? -6.848 -13.929 36.083 1.00 66.31 178 THR A O 1
ATOM 1455 N N . SER A 1 179 ? -7.951 -13.594 38.014 1.00 60.12 179 SER A N 1
ATOM 1456 C CA . SER A 1 179 ? -6.848 -13.951 38.917 1.00 60.12 179 SER A CA 1
ATOM 1457 C C . SER A 1 179 ? -6.693 -15.462 39.112 1.00 60.12 179 SER A C 1
ATOM 1459 O O . SER A 1 179 ? -5.618 -15.895 39.505 1.00 60.12 179 SER A O 1
ATOM 1461 N N . GLU A 1 180 ? -7.745 -16.250 38.891 1.00 55.09 180 GLU A N 1
ATOM 1462 C CA . GLU A 1 180 ? -7.717 -17.715 39.044 1.00 55.09 180 GLU A CA 1
ATOM 1463 C C . GLU A 1 180 ? -7.297 -18.442 37.754 1.00 55.09 180 GLU A C 1
ATOM 1465 O O . GLU A 1 180 ? -6.965 -19.624 37.789 1.00 55.09 180 GLU A O 1
ATOM 1470 N N . ALA A 1 181 ? -7.317 -17.746 36.614 1.00 51.88 181 ALA A N 1
ATOM 1471 C CA . ALA A 1 181 ? -6.981 -18.289 35.296 1.00 51.88 181 ALA A CA 1
ATOM 1472 C C . ALA A 1 181 ? -5.552 -17.946 34.815 1.00 51.88 181 ALA A C 1
ATOM 1474 O O . ALA A 1 181 ? -5.198 -18.302 33.688 1.00 51.88 181 ALA A O 1
ATOM 1475 N N . ALA A 1 182 ? -4.763 -17.245 35.636 1.00 45.03 182 ALA A N 1
ATOM 1476 C CA . ALA A 1 182 ? -3.354 -16.911 35.406 1.00 45.03 182 ALA A CA 1
ATOM 1477 C C . ALA A 1 182 ? -2.454 -17.755 36.316 1.00 45.03 182 ALA A C 1
ATOM 1479 O O . ALA A 1 182 ? -1.376 -18.171 35.834 1.00 45.03 182 ALA A O 1
#

Radius of gyration: 26.9 Å; chains: 1; bounding box: 54×37×80 Å